Protein AF-A0A4P7KTU1-F1 (afdb_monomer_lite)

Radius of gyration: 27.75 Å; chains: 1; bounding box: 64×39×45 Å

Sequence (71 aa):
MDPATVLFDEVVENGYQGGIAQLRRFVCQFKPSIVPEVVVRFETQPGQQMQIDFTSIRRGKKSLKAFVATL

pLDDT: mean 85.73, std 8.35, range [52.88, 96.12]

Organism: NCBI:txid638

Foldseek 3Di:
DPPLVVVVVVVVVVPDPDDSVVVCVVVVVVPDPPPPDPPPPDDDPPPPDKDKDWDWDDDPPDIDIDIDIDD

Secondary structure (DSSP, 8-state):
--HHHHHHHHHHHTT--S-HHHHHHHHHTTS---PPPP----PPPTT---EEEEEEEEETTEEEEEEEEE-

Structure (mmCIF, N/CA/C/O backbone):
data_AF-A0A4P7KTU1-F1
#
_entry.id   AF-A0A4P7KTU1-F1
#
loop_
_atom_site.group_PDB
_atom_site.id
_atom_site.type_symbol
_atom_site.label_atom_id
_atom_site.label_alt_id
_atom_site.label_comp_id
_atom_site.label_asym_id
_atom_site.label_entity_id
_atom_site.label_seq_id
_atom_site.pdbx_PDB_ins_code
_atom_site.Cartn_x
_atom_site.Cartn_y
_atom_site.Cartn_z
_atom_site.occupancy
_atom_site.B_iso_or_equiv
_atom_site.auth_seq_id
_atom_site.auth_comp_id
_atom_site.auth_asym_id
_atom_site.auth_atom_id
_atom_site.pdbx_PDB_model_num
ATOM 1 N N . MET A 1 1 ? -11.976 5.934 11.980 1.00 52.88 1 MET A N 1
ATOM 2 C CA . MET A 1 1 ? -12.445 4.626 12.484 1.00 52.88 1 MET A CA 1
ATOM 3 C C . MET A 1 1 ? -12.183 3.574 11.420 1.00 52.88 1 MET A C 1
ATOM 5 O O . MET A 1 1 ? -12.220 3.920 10.246 1.00 52.88 1 MET A O 1
ATOM 9 N N . ASP A 1 2 ? -11.893 2.335 11.816 1.00 70.19 2 ASP A N 1
ATOM 10 C CA . ASP A 1 2 ? -11.883 1.181 10.903 1.00 70.19 2 ASP A CA 1
ATOM 11 C C . ASP A 1 2 ? -13.306 0.994 10.327 1.00 70.19 2 ASP A C 1
ATOM 13 O O . ASP A 1 2 ? -14.255 0.958 11.118 1.00 70.19 2 ASP A O 1
ATOM 17 N N . PRO A 1 3 ? -13.492 0.895 8.995 1.00 71.81 3 PRO A N 1
ATOM 18 C CA . PRO A 1 3 ? -14.796 0.659 8.368 1.00 71.81 3 PRO A CA 1
ATOM 19 C C . PRO A 1 3 ? -15.576 -0.523 8.961 1.00 71.81 3 PRO A C 1
ATOM 21 O O . PRO A 1 3 ? -16.804 -0.515 8.966 1.00 71.81 3 PRO A O 1
ATOM 24 N N . ALA A 1 4 ? -14.878 -1.533 9.492 1.00 69.94 4 ALA A N 1
ATOM 25 C CA . ALA A 1 4 ? -15.515 -2.693 10.111 1.00 69.94 4 ALA A CA 1
ATOM 26 C C . ALA A 1 4 ? -16.174 -2.391 11.469 1.00 69.94 4 ALA A C 1
ATOM 28 O O . ALA A 1 4 ? -17.074 -3.125 11.869 1.00 69.94 4 ALA A O 1
ATOM 29 N N . THR A 1 5 ? -15.726 -1.354 12.180 1.00 80.81 5 THR A N 1
ATOM 30 C CA . THR A 1 5 ? -16.312 -0.955 13.467 1.00 80.81 5 THR A CA 1
ATOM 31 C C . THR A 1 5 ? -17.610 -0.185 13.253 1.00 80.81 5 THR A C 1
ATOM 33 O O . THR A 1 5 ? -18.603 -0.508 13.887 1.00 80.81 5 THR A O 1
ATOM 36 N N . VAL A 1 6 ? -17.634 0.739 12.286 1.00 88.56 6 VAL A N 1
ATOM 37 C CA . VAL A 1 6 ? -18.841 1.518 11.946 1.00 88.56 6 VAL A CA 1
ATOM 38 C C . VAL A 1 6 ? -19.983 0.596 11.521 1.00 88.56 6 VAL A C 1
ATOM 40 O O . VAL A 1 6 ? -21.079 0.671 12.061 1.00 88.56 6 VAL A O 1
ATOM 43 N N . LEU A 1 7 ? -19.696 -0.352 10.624 1.00 90.25 7 LEU A N 1
ATOM 44 C CA . LEU A 1 7 ? -20.688 -1.330 10.183 1.00 90.25 7 LEU A CA 1
ATOM 45 C C . LEU A 1 7 ? -21.182 -2.225 11.330 1.00 90.25 7 LEU A C 1
ATOM 47 O O . LEU A 1 7 ? -22.330 -2.653 11.314 1.00 90.25 7 LEU A O 1
ATOM 51 N N . PHE A 1 8 ? -20.322 -2.546 12.302 1.00 92.69 8 PHE A N 1
ATOM 52 C CA . PHE A 1 8 ? -20.717 -3.348 13.459 1.00 92.69 8 PHE A CA 1
ATOM 53 C C . PHE A 1 8 ? -21.695 -2.591 14.360 1.00 92.69 8 PHE A C 1
ATOM 55 O O . PHE A 1 8 ? -22.718 -3.157 14.735 1.00 92.69 8 PHE A O 1
ATOM 62 N N . ASP A 1 9 ? -21.410 -1.324 14.649 1.00 93.06 9 ASP A N 1
ATOM 63 C CA . ASP A 1 9 ? -22.274 -0.486 15.479 1.00 93.06 9 ASP A CA 1
ATOM 64 C C . ASP A 1 9 ? -23.653 -0.308 14.817 1.00 93.06 9 ASP A C 1
ATOM 66 O O . ASP A 1 9 ? -24.677 -0.556 15.452 1.00 93.06 9 ASP A O 1
ATOM 70 N N . GLU A 1 10 ? -23.687 -0.030 13.508 1.00 94.44 10 GLU A N 1
ATOM 71 C CA . GLU A 1 10 ? -24.932 0.091 12.738 1.00 94.44 10 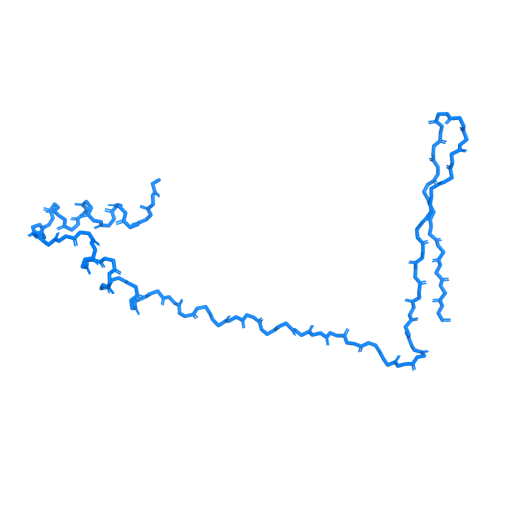GLU A CA 1
ATOM 72 C C . GLU A 1 10 ? -25.783 -1.188 12.794 1.00 94.44 10 GLU A C 1
ATOM 74 O O . GLU A 1 10 ? -26.990 -1.130 13.032 1.00 94.44 10 GLU A O 1
ATOM 79 N N . VAL A 1 11 ? -25.200 -2.376 12.587 1.00 93.88 11 VAL A N 1
ATOM 80 C CA . VAL A 1 11 ? -26.001 -3.615 12.607 1.00 93.88 11 VAL A CA 1
ATOM 81 C C . VAL A 1 11 ? -26.466 -3.984 14.013 1.00 93.88 11 VAL A C 1
ATOM 83 O O . VAL A 1 11 ? -27.545 -4.559 14.155 1.00 93.88 11 VAL A O 1
ATOM 86 N N . VAL A 1 12 ? -25.691 -3.649 15.050 1.00 95.56 12 VAL A N 1
ATOM 87 C CA . VAL A 1 12 ? -26.091 -3.841 16.453 1.00 95.56 12 VAL A CA 1
ATOM 88 C C . VAL A 1 12 ? -27.278 -2.942 16.793 1.00 95.56 12 VAL A C 1
ATOM 90 O O . VAL A 1 12 ? -28.245 -3.428 17.379 1.00 95.56 12 VAL A O 1
ATOM 93 N N . GLU A 1 13 ? -27.267 -1.680 16.356 1.00 96.12 13 GLU A N 1
ATOM 94 C CA . GLU A 1 13 ? -28.418 -0.773 16.479 1.00 96.12 13 GLU A CA 1
ATOM 95 C C . GLU A 1 13 ? -29.667 -1.315 15.763 1.00 96.12 13 GLU A C 1
ATOM 97 O O . GLU A 1 13 ? -30.786 -1.147 16.244 1.00 96.12 13 GLU A O 1
ATOM 102 N N . ASN A 1 14 ? -29.482 -2.050 14.664 1.00 95.50 14 ASN A N 1
ATOM 103 C CA . ASN A 1 14 ? -30.554 -2.739 13.939 1.00 95.50 14 ASN A CA 1
ATOM 104 C C . ASN A 1 14 ? -30.944 -4.113 14.536 1.00 95.50 14 ASN A C 1
ATOM 106 O O . ASN A 1 14 ? -31.732 -4.846 13.936 1.00 95.50 14 ASN A O 1
ATOM 110 N N . GLY A 1 15 ? -30.426 -4.477 15.715 1.00 95.31 15 GLY A N 1
ATOM 111 C CA . GLY A 1 15 ? -30.825 -5.681 16.453 1.00 95.31 15 GLY A CA 1
ATOM 112 C C . GLY A 1 15 ? -29.944 -6.913 16.230 1.00 95.31 15 GLY A C 1
ATOM 113 O O . GLY A 1 15 ? -30.326 -8.019 16.620 1.00 95.31 15 GLY A O 1
ATOM 114 N N . TYR A 1 16 ? -28.762 -6.765 15.630 1.00 95.75 16 TYR A N 1
ATOM 115 C CA . TYR A 1 16 ? -27.800 -7.859 15.519 1.00 95.75 16 TYR A CA 1
ATOM 116 C C . TYR A 1 16 ? -27.197 -8.209 16.888 1.00 95.75 16 TYR A C 1
ATOM 118 O O . TYR A 1 16 ? -26.584 -7.378 17.550 1.00 95.75 16 TYR A O 1
ATOM 126 N N . GLN A 1 17 ? -27.332 -9.473 17.296 1.00 96.06 17 GLN A N 1
ATOM 127 C CA . GLN A 1 17 ? -26.848 -9.977 18.593 1.00 96.06 17 GLN A CA 1
ATOM 128 C C . GLN A 1 17 ? -25.550 -10.797 18.488 1.00 96.06 17 GLN A C 1
ATOM 130 O O . GLN A 1 17 ? -25.059 -11.334 19.481 1.00 96.06 17 GLN A O 1
ATOM 135 N N . GLY A 1 18 ? -25.005 -10.952 17.278 1.00 93.62 18 GLY A N 1
ATOM 136 C CA . GLY A 1 18 ? -23.794 -11.732 17.045 1.00 93.62 18 GLY A CA 1
ATOM 137 C C . GLY A 1 18 ? -22.508 -10.944 17.311 1.00 93.62 18 GLY A C 1
ATOM 138 O O . GLY A 1 18 ? -22.493 -9.723 17.432 1.00 93.62 18 GLY A O 1
ATOM 139 N N . GLY A 1 19 ? -21.377 -11.650 17.360 1.00 94.38 19 GLY A N 1
ATOM 140 C CA . GLY A 1 19 ? -20.070 -11.020 17.565 1.00 94.38 19 GLY A CA 1
ATOM 141 C C . GLY A 1 19 ? -19.484 -10.389 16.295 1.00 94.38 19 GLY A C 1
ATOM 142 O O . GLY A 1 19 ? -19.712 -10.868 15.178 1.00 94.38 19 GLY A O 1
ATOM 143 N N . ILE A 1 20 ? -18.621 -9.382 16.472 1.00 91.50 20 ILE A N 1
ATOM 144 C CA . ILE A 1 20 ? -17.886 -8.705 15.386 1.00 91.50 20 ILE A CA 1
ATOM 145 C C . ILE A 1 20 ? -17.048 -9.669 14.527 1.00 91.50 20 ILE A C 1
ATOM 147 O O . ILE A 1 20 ? -16.871 -9.450 13.332 1.00 91.50 20 ILE A O 1
ATOM 151 N N . ALA A 1 21 ? -16.559 -10.777 15.094 1.00 91.81 21 ALA A N 1
ATOM 152 C CA . ALA A 1 21 ? -15.808 -11.791 14.350 1.00 91.81 21 ALA A CA 1
ATOM 153 C C . ALA A 1 21 ? -16.670 -12.521 13.300 1.00 91.81 21 ALA A C 1
ATOM 155 O O . ALA A 1 21 ? -16.203 -12.771 12.187 1.00 91.81 21 ALA A O 1
ATOM 156 N N . GLN A 1 22 ? -17.931 -12.826 13.629 1.00 92.31 22 GLN A N 1
ATOM 157 C CA . GLN A 1 22 ? -18.874 -13.442 12.688 1.00 92.31 22 GLN A CA 1
ATOM 158 C C . GLN A 1 22 ? -19.252 -12.456 11.583 1.00 92.31 22 GLN A C 1
ATOM 160 O O . GLN A 1 22 ? -19.201 -12.815 10.406 1.00 92.31 22 GLN A O 1
ATOM 165 N N . LEU A 1 23 ? -19.515 -11.197 11.951 1.00 91.19 23 LEU A N 1
ATOM 166 C CA . LEU A 1 23 ? -19.777 -10.132 10.986 1.00 91.19 23 LEU A CA 1
ATOM 167 C C . LEU A 1 23 ? -18.589 -9.945 10.034 1.00 91.19 23 LEU A C 1
ATOM 169 O O . LEU A 1 23 ? -18.769 -9.934 8.824 1.00 91.19 23 LEU A O 1
ATOM 173 N N . ARG A 1 24 ? -17.355 -9.890 10.550 1.00 90.19 24 ARG A N 1
ATOM 174 C CA . ARG A 1 24 ? -16.138 -9.792 9.725 1.00 90.19 24 ARG A CA 1
ATOM 175 C C . ARG A 1 24 ? -16.024 -10.945 8.735 1.00 90.19 24 ARG A C 1
ATOM 177 O O . ARG A 1 24 ? -15.744 -10.704 7.565 1.00 90.19 24 ARG A O 1
ATOM 184 N N . ARG A 1 25 ? -16.267 -12.183 9.177 1.00 91.38 25 ARG A N 1
ATOM 185 C CA . ARG A 1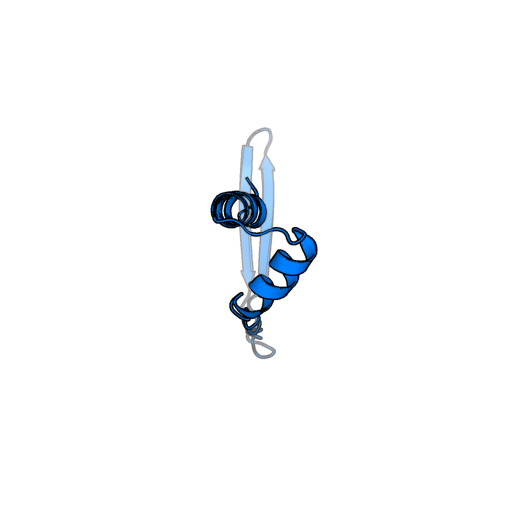 25 ? -16.247 -13.357 8.293 1.00 91.38 25 ARG A CA 1
ATOM 186 C C . ARG A 1 25 ? -17.298 -13.243 7.186 1.00 91.38 25 ARG A C 1
ATOM 188 O O . ARG A 1 25 ? -16.984 -13.531 6.036 1.00 91.38 25 ARG A O 1
ATOM 195 N N . PHE A 1 26 ? -18.503 -12.788 7.525 1.00 90.38 26 PHE A N 1
ATOM 196 C CA . PHE A 1 26 ? -19.588 -12.566 6.572 1.00 90.38 26 PHE A CA 1
ATOM 197 C C . PHE A 1 26 ? -19.331 -11.389 5.622 1.00 90.38 26 PHE A C 1
ATOM 199 O O . PHE A 1 26 ? -19.721 -11.453 4.467 1.00 90.38 26 PHE A O 1
ATOM 206 N N . VAL A 1 27 ? -18.673 -10.318 6.058 1.00 89.06 27 VAL A N 1
ATOM 207 C CA . VAL A 1 27 ? -18.398 -9.148 5.208 1.00 89.06 27 VAL A CA 1
ATOM 208 C C . VAL A 1 27 ? -17.222 -9.412 4.264 1.00 89.06 27 VAL A C 1
ATOM 210 O O . VAL A 1 27 ? -17.212 -8.937 3.131 1.00 89.06 27 VAL A O 1
ATOM 213 N N . 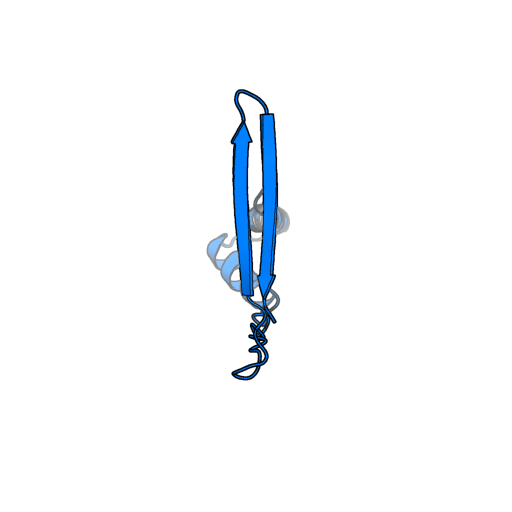CYS A 1 28 ? -16.237 -10.209 4.690 1.00 87.44 28 CYS A N 1
ATOM 214 C CA . CYS A 1 28 ? -15.047 -10.510 3.892 1.00 87.44 28 CYS A CA 1
ATOM 215 C C . CYS A 1 28 ? -15.341 -11.164 2.532 1.00 87.44 28 CYS A C 1
ATOM 217 O O . CYS A 1 28 ? -14.575 -10.930 1.605 1.00 87.44 28 CYS A O 1
ATOM 219 N N . GLN A 1 29 ? -16.429 -11.925 2.378 1.00 88.62 29 GLN A N 1
ATOM 220 C CA . GLN A 1 29 ? -16.833 -12.499 1.078 1.00 88.62 29 GLN A CA 1
ATOM 221 C C . GLN A 1 29 ? -17.273 -11.444 0.049 1.00 88.62 29 GLN A C 1
ATOM 223 O O . GLN A 1 29 ? -17.228 -11.717 -1.144 1.00 88.62 29 GLN A O 1
ATOM 228 N N . PHE A 1 30 ? -17.673 -10.247 0.487 1.00 86.75 30 PHE A N 1
ATOM 229 C CA . PHE A 1 30 ? -18.063 -9.149 -0.404 1.00 86.75 30 PHE A CA 1
ATOM 230 C C . PHE A 1 30 ? -16.902 -8.210 -0.726 1.00 86.75 30 PHE A C 1
ATOM 232 O O . PHE A 1 30 ? -17.061 -7.284 -1.521 1.00 86.75 30 PHE A O 1
ATOM 239 N N . LYS A 1 31 ? -15.731 -8.412 -0.107 1.00 83.00 31 LYS A N 1
ATOM 240 C CA . LYS A 1 31 ? -14.554 -7.622 -0.456 1.00 83.00 31 LYS A CA 1
ATOM 241 C C . LYS A 1 31 ? -14.147 -7.979 -1.883 1.00 83.00 31 LYS A C 1
ATOM 243 O O . LYS A 1 31 ? -14.027 -9.168 -2.187 1.00 83.00 31 LYS A O 1
ATOM 248 N N . PRO A 1 32 ? -13.920 -6.982 -2.753 1.00 81.06 32 PRO A N 1
ATOM 249 C CA . PRO A 1 32 ? -13.446 -7.260 -4.093 1.00 81.06 32 PRO A CA 1
ATOM 250 C C . PRO A 1 32 ? -12.144 -8.050 -3.997 1.00 81.06 32 PRO A C 1
ATOM 252 O O . PRO A 1 32 ? -11.225 -7.675 -3.263 1.00 81.06 32 PRO A O 1
ATOM 255 N N . SER A 1 33 ? -12.077 -9.156 -4.737 1.00 79.00 33 SER A N 1
ATOM 256 C CA . SER A 1 33 ? -10.813 -9.836 -4.969 1.00 79.00 33 SER A CA 1
ATOM 257 C C . SER A 1 33 ? -9.928 -8.858 -5.727 1.00 79.00 33 SER A C 1
ATOM 259 O O . SER A 1 33 ? -10.161 -8.593 -6.907 1.00 79.00 33 SER A O 1
ATOM 261 N N . ILE A 1 34 ? -8.939 -8.286 -5.043 1.00 77.44 34 ILE A N 1
ATOM 262 C CA . ILE A 1 34 ? -7.905 -7.498 -5.700 1.00 77.44 34 ILE A CA 1
ATOM 263 C C . ILE A 1 34 ? -7.098 -8.509 -6.503 1.00 77.44 34 ILE A C 1
ATOM 265 O O . ILE A 1 34 ? -6.298 -9.255 -5.941 1.00 77.44 34 ILE A O 1
ATOM 269 N N . VAL A 1 35 ? -7.363 -8.586 -7.808 1.00 78.81 35 VAL A N 1
ATOM 270 C CA . VAL A 1 35 ? -6.447 -9.260 -8.724 1.00 78.81 35 VAL A CA 1
ATOM 271 C C . VAL A 1 35 ? -5.133 -8.495 -8.592 1.00 78.81 35 VAL A C 1
ATOM 273 O O . VAL A 1 35 ? -5.133 -7.290 -8.857 1.00 78.81 35 VAL A O 1
ATOM 276 N N . PRO A 1 36 ? -4.047 -9.131 -8.114 1.00 76.50 36 PRO A N 1
ATOM 277 C CA . PRO A 1 36 ? -2.762 -8.464 -8.058 1.00 76.50 36 PRO A CA 1
ATOM 278 C C . PRO A 1 36 ? -2.452 -8.005 -9.474 1.00 76.50 36 PRO A C 1
ATOM 280 O O . PRO A 1 36 ? -2.511 -8.810 -10.407 1.00 76.50 36 PRO A O 1
ATOM 283 N N . GLU A 1 37 ? -2.181 -6.715 -9.640 1.00 80.44 37 GLU A N 1
ATOM 284 C CA . GLU A 1 37 ? -1.734 -6.215 -10.928 1.00 80.44 37 GLU A CA 1
ATOM 285 C C . GLU A 1 37 ? -0.502 -7.029 -11.330 1.00 80.44 37 GLU A C 1
ATOM 287 O O . GLU A 1 37 ? 0.450 -7.172 -10.554 1.00 80.44 37 GLU A O 1
ATOM 292 N N . VAL A 1 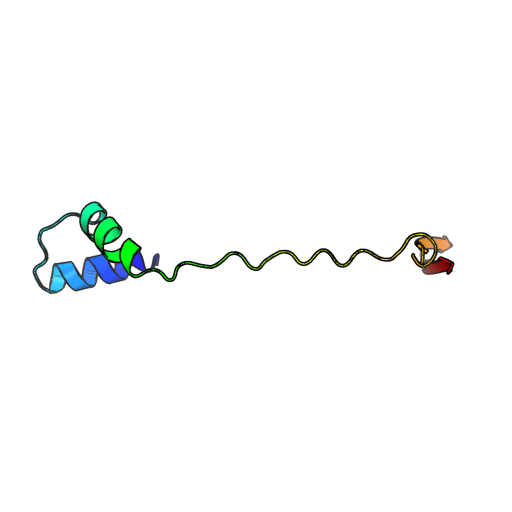38 ? -0.563 -7.656 -12.505 1.00 79.56 38 VAL A N 1
ATOM 293 C CA . VAL A 1 38 ? 0.560 -8.441 -13.007 1.00 79.56 38 VAL A CA 1
ATOM 294 C C . VAL A 1 38 ? 1.714 -7.468 -13.173 1.00 79.56 38 VAL A C 1
ATOM 296 O O . VAL A 1 38 ? 1.630 -6.537 -13.970 1.00 79.56 38 VAL A O 1
ATOM 299 N N . VAL A 1 39 ? 2.792 -7.676 -12.416 1.00 80.06 39 VAL A N 1
ATOM 300 C CA . VAL A 1 39 ? 4.014 -6.890 -12.575 1.00 80.06 39 VAL A CA 1
ATOM 301 C C . VAL A 1 39 ? 4.578 -7.208 -13.956 1.00 80.06 39 VAL A C 1
ATOM 303 O O . VAL A 1 39 ? 5.259 -8.217 -14.150 1.00 80.06 39 VAL A O 1
ATOM 306 N N . VAL A 1 40 ? 4.272 -6.360 -14.935 1.00 80.44 40 VAL A N 1
ATOM 307 C CA . VAL A 1 40 ? 4.858 -6.452 -16.269 1.00 80.44 40 VAL A CA 1
ATOM 308 C C . VAL A 1 40 ? 6.293 -5.950 -16.162 1.00 80.44 40 VAL A C 1
ATOM 310 O O . VAL A 1 40 ? 6.555 -4.750 -16.091 1.00 80.44 40 VAL A O 1
ATOM 313 N N . ARG A 1 41 ? 7.244 -6.886 -16.103 1.00 80.81 41 ARG A N 1
ATOM 314 C CA . ARG A 1 41 ? 8.672 -6.569 -16.197 1.00 80.81 41 ARG A CA 1
ATOM 315 C C . ARG A 1 41 ? 8.985 -6.292 -17.665 1.00 80.81 41 ARG A C 1
ATOM 317 O O . ARG A 1 41 ? 9.093 -7.217 -18.463 1.00 80.81 41 ARG A O 1
ATOM 324 N N . PHE A 1 42 ? 9.094 -5.018 -18.021 1.00 76.56 42 PHE A N 1
ATOM 325 C CA . PHE A 1 42 ? 9.623 -4.610 -19.318 1.00 76.56 42 PHE A CA 1
ATOM 326 C C . PHE A 1 42 ? 11.143 -4.826 -19.301 1.00 76.56 42 PHE A C 1
ATOM 328 O O . PHE A 1 42 ? 11.870 -4.051 -18.683 1.00 76.56 42 PHE A O 1
ATOM 335 N N . GLU A 1 43 ? 11.618 -5.912 -19.913 1.00 78.12 43 GLU A N 1
ATOM 336 C CA . GLU A 1 43 ? 13.050 -6.137 -20.138 1.00 78.12 43 GLU A CA 1
ATOM 337 C C . GLU A 1 43 ? 13.457 -5.591 -21.512 1.00 78.12 43 GLU A C 1
ATOM 339 O O . GLU A 1 43 ? 12.747 -5.766 -22.505 1.00 78.12 43 GLU A O 1
ATOM 344 N N . THR A 1 44 ? 14.610 -4.924 -21.569 1.00 76.38 44 THR A N 1
ATOM 345 C CA . THR A 1 44 ? 15.231 -4.485 -22.822 1.00 76.38 44 THR A CA 1
ATOM 346 C C . THR A 1 44 ? 16.086 -5.621 -23.383 1.00 76.38 44 THR A C 1
ATOM 348 O O . THR A 1 44 ? 16.754 -6.322 -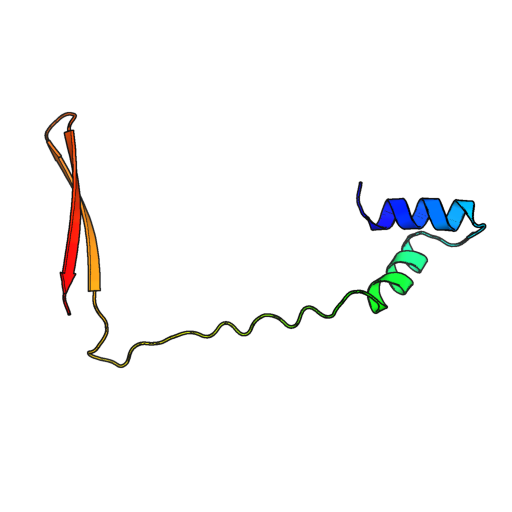22.625 1.00 76.38 44 THR A O 1
ATOM 351 N N . GLN A 1 45 ? 16.088 -5.815 -24.705 1.00 74.88 45 GLN A N 1
ATOM 352 C CA . GLN A 1 45 ? 16.918 -6.846 -25.334 1.00 74.88 45 GLN A CA 1
ATOM 353 C C . GLN A 1 45 ? 18.418 -6.599 -25.059 1.00 74.88 45 GLN A C 1
ATOM 355 O O . GLN A 1 45 ? 18.842 -5.437 -24.988 1.00 74.88 45 GLN A O 1
ATOM 360 N N . PRO A 1 46 ? 19.245 -7.658 -24.935 1.00 71.94 46 PRO A N 1
ATOM 361 C CA . PRO A 1 46 ? 20.693 -7.518 -24.791 1.00 71.94 46 PRO A CA 1
ATOM 362 C C . PRO A 1 46 ? 21.282 -6.633 -25.900 1.00 71.94 46 PRO A C 1
ATOM 364 O O . PRO A 1 46 ? 21.029 -6.863 -27.081 1.00 71.94 46 PRO A O 1
ATOM 367 N N . GLY A 1 47 ? 22.048 -5.605 -25.524 1.00 73.88 47 GLY A N 1
ATOM 368 C CA . GLY A 1 47 ? 22.634 -4.637 -26.465 1.00 73.88 47 GLY A CA 1
ATOM 369 C C . GLY A 1 47 ? 21.754 -3.430 -26.822 1.00 73.88 47 GLY A C 1
ATOM 370 O O . GLY A 1 47 ? 22.188 -2.598 -27.606 1.00 73.88 47 GLY A O 1
ATOM 371 N N . GLN A 1 48 ? 20.548 -3.306 -26.253 1.00 71.31 48 GLN A N 1
ATOM 372 C CA . GLN A 1 48 ? 19.699 -2.103 -26.366 1.00 71.31 48 GLN A CA 1
ATOM 373 C C . GLN A 1 48 ? 19.531 -1.357 -25.033 1.00 71.31 48 GLN A C 1
ATOM 375 O O . GLN A 1 48 ? 18.749 -0.410 -24.927 1.00 71.31 48 GLN A O 1
ATOM 380 N N . GLN A 1 49 ? 20.220 -1.804 -23.985 1.00 80.25 49 GLN A N 1
ATOM 381 C CA . GLN A 1 49 ? 20.058 -1.251 -22.651 1.00 80.25 49 GLN A CA 1
ATOM 382 C C . GLN A 1 49 ? 20.941 -0.015 -22.465 1.00 80.25 49 GLN A C 1
ATOM 384 O O . GLN A 1 49 ? 22.149 -0.121 -22.290 1.00 80.25 49 GLN A O 1
ATOM 389 N N . MET A 1 50 ? 20.303 1.154 -22.455 1.00 83.50 50 MET A N 1
ATOM 390 C CA . MET A 1 50 ? 20.937 2.423 -22.106 1.00 83.50 50 MET A CA 1
ATOM 391 C C . MET A 1 50 ? 21.402 2.407 -20.641 1.00 83.50 50 MET A C 1
ATOM 393 O O . MET A 1 50 ? 20.626 2.073 -19.741 1.00 83.50 50 MET A O 1
ATOM 397 N N . GLN A 1 51 ? 22.649 2.810 -20.394 1.00 87.00 51 GLN A N 1
ATOM 398 C CA . GLN A 1 51 ? 23.197 2.995 -19.049 1.00 87.00 51 GLN A CA 1
ATOM 399 C C . GLN A 1 51 ? 23.193 4.481 -18.681 1.00 87.00 51 GLN A C 1
ATOM 401 O O . GLN A 1 51 ? 23.618 5.318 -19.478 1.00 87.00 51 GLN A O 1
ATOM 406 N N . ILE A 1 52 ? 22.726 4.810 -17.471 1.00 91.50 52 ILE A N 1
ATOM 407 C CA . ILE A 1 52 ? 22.741 6.173 -16.929 1.00 91.50 52 ILE A CA 1
ATOM 408 C C . ILE A 1 52 ? 23.387 6.160 -15.544 1.00 91.50 52 ILE A C 1
ATOM 410 O O . ILE A 1 52 ? 22.851 5.550 -14.620 1.00 91.50 52 ILE A O 1
ATOM 414 N N . ASP A 1 53 ? 24.484 6.896 -15.390 1.00 91.38 53 ASP A N 1
ATOM 415 C CA . ASP A 1 53 ? 25.168 7.096 -14.113 1.00 91.38 53 ASP A CA 1
ATOM 416 C C . ASP A 1 53 ? 24.994 8.540 -13.635 1.00 91.38 53 ASP A C 1
ATOM 418 O O . ASP A 1 53 ? 25.284 9.494 -14.361 1.00 91.38 53 ASP A O 1
ATOM 422 N N . PHE A 1 54 ? 24.540 8.722 -12.394 1.00 93.06 54 PHE A N 1
ATOM 423 C CA . PHE A 1 54 ? 24.375 10.040 -11.779 1.00 93.06 54 PHE A CA 1
ATOM 424 C C . PHE A 1 54 ? 25.587 10.388 -10.920 1.00 93.06 54 PHE A C 1
ATOM 426 O O . PHE A 1 54 ? 26.021 9.600 -10.082 1.00 93.06 54 PHE A O 1
ATOM 433 N N . THR A 1 55 ? 26.099 11.608 -11.064 1.00 92.00 55 THR A N 1
ATOM 434 C CA . THR A 1 55 ? 27.219 12.104 -10.264 1.00 92.00 55 THR A CA 1
ATOM 435 C C . THR A 1 55 ? 26.945 13.490 -9.693 1.00 92.00 55 THR A C 1
ATOM 437 O O . THR A 1 55 ? 26.149 14.280 -10.207 1.00 92.00 55 THR A O 1
ATOM 440 N N . SER A 1 56 ? 27.597 13.789 -8.575 1.00 92.94 56 SER A N 1
ATOM 441 C CA . SER A 1 56 ? 27.546 15.095 -7.927 1.00 92.94 56 SER A CA 1
ATOM 442 C C . SER A 1 56 ? 28.959 15.612 -7.708 1.00 92.94 56 SER A C 1
ATOM 444 O O . SER A 1 56 ? 29.707 15.079 -6.892 1.00 92.94 56 SER A O 1
ATOM 446 N N . ILE A 1 57 ? 29.309 16.689 -8.404 1.00 91.75 57 ILE A N 1
ATOM 447 C CA . ILE A 1 57 ? 30.611 17.346 -8.301 1.00 91.75 57 ILE A CA 1
ATOM 448 C C . ILE A 1 57 ? 30.474 18.515 -7.326 1.00 91.75 57 ILE A C 1
ATOM 450 O O . ILE A 1 57 ? 29.616 19.382 -7.493 1.00 91.75 57 ILE A O 1
ATOM 454 N N . ARG A 1 58 ? 31.313 18.563 -6.289 1.00 90.62 58 ARG A N 1
ATOM 455 C CA . ARG A 1 58 ? 31.307 19.653 -5.300 1.00 90.62 58 ARG A CA 1
ATOM 456 C C . ARG A 1 58 ? 32.488 20.594 -5.521 1.00 90.62 58 ARG A C 1
ATOM 458 O O . ARG A 1 58 ? 33.627 20.151 -5.602 1.00 90.62 58 ARG A O 1
ATOM 465 N N . ARG A 1 59 ? 32.222 21.903 -5.543 1.00 86.19 59 ARG A N 1
ATOM 466 C CA . ARG A 1 59 ? 33.233 22.971 -5.523 1.00 86.19 59 ARG A CA 1
ATOM 467 C C . ARG A 1 59 ? 32.911 23.942 -4.385 1.00 86.19 59 ARG A C 1
ATOM 469 O O . ARG A 1 59 ? 32.121 24.876 -4.535 1.00 86.19 59 ARG A O 1
ATOM 476 N N . GLY A 1 60 ? 33.505 23.695 -3.218 1.00 86.62 60 GLY A N 1
ATOM 477 C CA . GLY A 1 60 ? 33.184 24.421 -1.986 1.00 86.62 60 GLY A CA 1
ATOM 478 C C . GLY A 1 60 ? 31.719 24.219 -1.581 1.00 86.62 60 GLY A C 1
ATOM 479 O O . GLY A 1 60 ? 31.242 23.089 -1.523 1.00 86.62 60 GLY A O 1
ATOM 480 N N . LYS A 1 61 ? 30.987 25.315 -1.335 1.00 87.06 61 LYS A N 1
ATOM 481 C CA . LYS A 1 61 ? 29.549 25.281 -0.995 1.00 87.06 61 LYS A CA 1
ATOM 482 C C . LYS A 1 61 ? 28.625 25.049 -2.200 1.00 87.06 61 LYS A C 1
ATOM 484 O O . LYS A 1 61 ? 27.423 24.893 -2.012 1.00 87.06 61 LYS A O 1
ATOM 489 N N . LYS A 1 62 ? 29.153 25.055 -3.429 1.00 86.62 62 LYS A N 1
ATOM 490 C CA . LYS A 1 62 ? 28.368 24.839 -4.652 1.00 86.62 62 LYS A CA 1
ATOM 491 C C . LYS A 1 62 ? 28.463 23.376 -5.076 1.00 86.62 62 LYS A C 1
ATOM 493 O O . LYS A 1 62 ? 29.562 22.826 -5.154 1.00 86.62 62 LYS A O 1
ATOM 498 N N . SER A 1 63 ? 27.325 22.757 -5.372 1.00 89.25 63 SER A N 1
ATOM 499 C CA . SER A 1 63 ? 27.251 21.416 -5.951 1.00 89.25 63 SER A CA 1
ATOM 500 C C . SER A 1 63 ? 26.670 21.474 -7.360 1.00 89.25 63 SER A C 1
ATOM 502 O O . SER A 1 63 ? 25.726 22.214 -7.628 1.00 89.25 63 SER A O 1
ATOM 504 N N . LEU A 1 64 ? 27.253 20.685 -8.257 1.00 92.38 64 LEU A N 1
ATOM 505 C CA . LEU A 1 64 ? 26.748 20.429 -9.596 1.00 92.38 64 LEU A CA 1
ATOM 506 C C . LEU A 1 64 ? 26.261 18.984 -9.650 1.00 92.38 64 LEU A C 1
ATOM 508 O O . LEU A 1 64 ? 27.012 18.068 -9.319 1.00 92.38 64 LEU A O 1
ATOM 512 N N . LYS A 1 65 ? 25.014 18.787 -10.070 1.00 92.38 65 LYS A N 1
ATOM 513 C CA . LYS A 1 65 ? 24.467 17.465 -10.379 1.00 92.38 65 LYS A CA 1
ATOM 514 C C . LYS A 1 65 ? 24.596 17.239 -11.880 1.00 92.38 65 LYS A C 1
ATOM 516 O O . LYS A 1 65 ? 24.229 18.120 -12.652 1.00 92.38 65 LYS A O 1
ATOM 521 N N . ALA A 1 66 ? 25.112 16.087 -12.272 1.00 92.00 66 ALA A N 1
A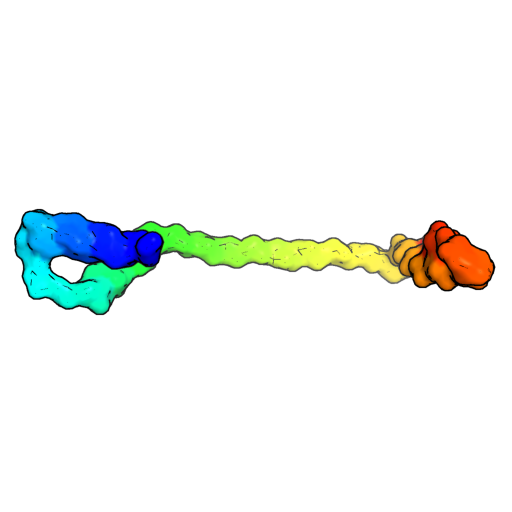TOM 522 C CA . ALA A 1 66 ? 25.256 15.689 -13.663 1.00 92.00 66 ALA A CA 1
ATOM 523 C C . ALA A 1 66 ? 24.888 14.212 -13.813 1.00 92.00 66 ALA A C 1
ATOM 525 O O . ALA A 1 66 ? 24.874 13.466 -12.832 1.00 92.00 66 ALA A O 1
ATOM 526 N N . PHE A 1 67 ? 24.607 13.790 -15.038 1.00 91.06 67 PHE A N 1
ATOM 527 C CA . PHE A 1 67 ? 24.504 12.380 -15.382 1.00 91.06 67 PHE A CA 1
ATOM 528 C C . PHE A 1 67 ? 25.264 12.116 -16.678 1.00 91.06 67 PHE A C 1
ATOM 530 O O . PHE A 1 67 ? 25.413 13.015 -17.508 1.00 91.06 67 PHE A O 1
ATOM 537 N N . VAL A 1 68 ? 25.765 10.895 -16.821 1.00 89.19 68 VAL A N 1
ATOM 538 C CA . VAL A 1 68 ? 26.370 10.378 -18.049 1.00 89.19 68 VAL A CA 1
ATOM 539 C C . VAL A 1 68 ? 25.451 9.294 -18.578 1.00 89.19 68 VAL A C 1
ATOM 541 O O . VAL A 1 68 ? 24.969 8.472 -17.805 1.00 89.19 68 VAL A O 1
ATOM 544 N N . ALA A 1 69 ? 25.190 9.327 -19.879 1.00 89.88 69 ALA A N 1
ATOM 545 C CA . ALA A 1 69 ? 24.347 8.365 -20.560 1.00 89.88 69 ALA A CA 1
ATOM 546 C C . ALA A 1 69 ? 25.120 7.716 -21.710 1.00 89.88 69 ALA A C 1
ATOM 548 O O . ALA A 1 69 ? 25.702 8.430 -22.529 1.00 89.88 69 ALA A O 1
ATOM 549 N N . THR A 1 70 ? 25.079 6.388 -21.778 1.00 81.19 70 THR A N 1
ATOM 550 C CA . THR A 1 70 ? 25.674 5.588 -22.855 1.00 81.19 70 THR A CA 1
ATOM 551 C C . THR A 1 70 ? 24.591 4.694 -23.449 1.00 81.19 70 THR A C 1
ATOM 553 O O . THR A 1 70 ? 23.843 4.066 -22.695 1.00 81.19 70 THR A O 1
ATOM 556 N N . LEU A 1 71 ? 24.486 4.677 -24.780 1.00 77.50 71 LEU A N 1
ATOM 557 C CA . LEU A 1 71 ? 23.587 3.806 -25.542 1.00 77.50 71 LEU A CA 1
ATOM 558 C C . LEU A 1 71 ? 24.372 2.638 -26.141 1.00 77.50 71 LEU A C 1
ATOM 560 O O . LEU A 1 71 ? 25.501 2.900 -26.618 1.00 77.50 71 LEU A O 1
#